Protein AF-B1I7T5-F1 (afdb_monomer)

Structure (mmCIF, N/CA/C/O backbone):
data_AF-B1I7T5-F1
#
_entry.id   AF-B1I7T5-F1
#
loop_
_atom_site.group_PDB
_atom_site.id
_atom_site.type_symbol
_atom_site.label_atom_id
_atom_site.label_alt_id
_atom_site.label_comp_id
_atom_site.label_asym_id
_atom_site.label_entity_id
_atom_site.label_seq_id
_atom_site.pdbx_PDB_ins_code
_atom_site.Cartn_x
_atom_site.Cartn_y
_atom_site.Cartn_z
_atom_site.occupancy
_atom_site.B_iso_or_equiv
_atom_site.auth_seq_id
_atom_site.auth_comp_id
_atom_site.auth_asym_id
_atom_site.auth_atom_id
_atom_site.pdbx_PDB_model_num
ATOM 1 N N . MET A 1 1 ? 8.979 -14.615 -4.104 1.00 55.25 1 MET A N 1
ATOM 2 C CA . MET A 1 1 ? 8.591 -13.296 -4.636 1.00 55.25 1 MET A CA 1
ATOM 3 C C . MET A 1 1 ? 7.537 -12.769 -3.685 1.00 55.25 1 MET A C 1
ATOM 5 O O . MET A 1 1 ? 6.692 -13.559 -3.287 1.00 55.25 1 MET A O 1
ATOM 9 N N . LYS A 1 2 ? 7.673 -11.543 -3.180 1.00 68.31 2 LYS A N 1
ATOM 10 C CA . LYS A 1 2 ? 6.645 -10.965 -2.312 1.00 68.31 2 LYS A CA 1
ATOM 11 C C . LYS A 1 2 ? 5.563 -10.436 -3.238 1.00 68.31 2 LYS A C 1
ATOM 13 O O . LYS A 1 2 ? 5.800 -9.446 -3.921 1.00 68.31 2 LYS A O 1
ATOM 18 N N . ASP A 1 3 ? 4.442 -11.133 -3.314 1.00 80.56 3 ASP A N 1
ATOM 19 C CA . ASP A 1 3 ? 3.360 -10.719 -4.195 1.00 80.56 3 ASP A CA 1
ATOM 20 C C . ASP A 1 3 ? 2.607 -9.554 -3.553 1.00 80.56 3 ASP A C 1
ATOM 22 O O . ASP A 1 3 ? 2.423 -9.490 -2.333 1.00 80.56 3 ASP A O 1
ATOM 26 N N . TYR A 1 4 ? 2.198 -8.600 -4.381 1.00 84.19 4 TYR A N 1
ATOM 27 C CA . TYR A 1 4 ? 1.400 -7.465 -3.952 1.00 84.19 4 TYR A CA 1
ATOM 28 C C . TYR A 1 4 ? 0.328 -7.145 -4.984 1.00 84.19 4 TYR A C 1
ATOM 30 O O . TYR A 1 4 ? 0.486 -7.379 -6.183 1.00 84.19 4 TYR A O 1
ATOM 38 N N . LYS A 1 5 ? -0.768 -6.559 -4.510 1.00 87.75 5 LYS A N 1
ATOM 39 C CA . LYS A 1 5 ? -1.848 -6.048 -5.345 1.00 87.75 5 LYS A CA 1
ATOM 40 C C . LYS A 1 5 ? -2.199 -4.640 -4.900 1.00 87.75 5 LYS A C 1
ATOM 42 O O . LYS A 1 5 ? -2.504 -4.405 -3.735 1.00 87.75 5 LYS A O 1
ATOM 47 N N . ILE A 1 6 ? -2.155 -3.700 -5.836 1.00 86.81 6 ILE A N 1
ATOM 48 C CA . ILE A 1 6 ? -2.465 -2.293 -5.577 1.00 86.81 6 ILE A CA 1
ATOM 49 C C . ILE A 1 6 ? -3.868 -2.005 -6.104 1.00 86.81 6 ILE A C 1
ATOM 51 O O . ILE A 1 6 ? -4.186 -2.317 -7.250 1.00 86.81 6 ILE A O 1
ATOM 55 N N . ASN A 1 7 ? -4.703 -1.398 -5.267 1.00 87.50 7 ASN A N 1
ATOM 56 C CA . ASN A 1 7 ? -6.003 -0.867 -5.646 1.00 87.50 7 ASN A CA 1
ATOM 57 C C . ASN A 1 7 ? -6.001 0.647 -5.402 1.00 87.50 7 ASN A C 1
ATOM 59 O O . ASN A 1 7 ? -6.165 1.098 -4.267 1.00 87.50 7 ASN A O 1
ATOM 63 N N . PHE A 1 8 ? -5.794 1.418 -6.471 1.00 82.69 8 PHE A N 1
ATOM 64 C CA . PHE A 1 8 ? -5.760 2.880 -6.405 1.00 82.69 8 PHE A CA 1
ATOM 65 C C . PHE A 1 8 ? -7.125 3.484 -6.063 1.00 82.69 8 PHE A C 1
ATOM 67 O O . PHE A 1 8 ? -7.169 4.430 -5.283 1.00 82.69 8 PHE A O 1
ATOM 74 N N . ASP A 1 9 ? -8.225 2.899 -6.549 1.00 85.50 9 ASP A N 1
ATOM 75 C CA . ASP A 1 9 ? -9.588 3.388 -6.283 1.00 85.50 9 ASP A CA 1
ATOM 76 C C . ASP A 1 9 ? -9.940 3.324 -4.792 1.00 85.50 9 ASP A C 1
ATOM 78 O O . ASP A 1 9 ? -10.591 4.211 -4.245 1.00 85.50 9 ASP A O 1
ATOM 82 N N . LEU A 1 10 ? -9.491 2.264 -4.114 1.00 85.56 10 LEU A N 1
ATOM 83 C CA . LEU A 1 10 ? -9.685 2.081 -2.674 1.00 85.56 10 LEU A CA 1
ATOM 84 C C . LEU A 1 10 ? -8.548 2.669 -1.835 1.00 85.56 10 LEU A C 1
ATOM 86 O O . LEU A 1 10 ? -8.641 2.674 -0.605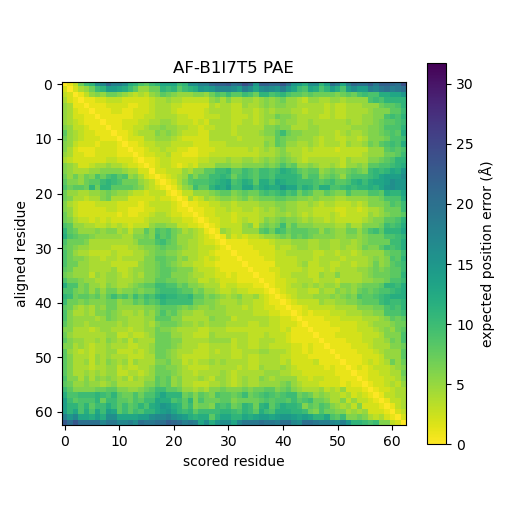 1.00 85.56 10 LEU A O 1
ATOM 90 N N . GLY A 1 11 ? -7.474 3.102 -2.490 1.00 86.69 11 GLY A N 1
ATOM 91 C CA . GLY A 1 11 ? -6.239 3.551 -1.876 1.00 86.69 11 GLY A CA 1
ATOM 92 C C . GLY A 1 11 ? -5.581 2.505 -0.971 1.00 86.69 11 G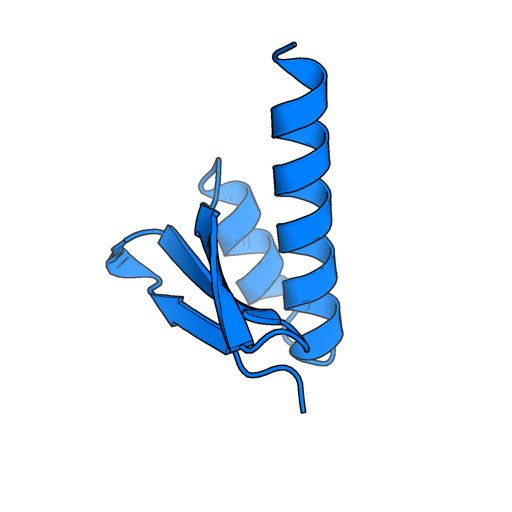LY A C 1
ATOM 93 O O . GLY A 1 11 ? -5.225 2.815 0.167 1.00 86.69 11 GLY A O 1
ATOM 94 N N . LYS A 1 12 ? -5.474 1.252 -1.433 1.00 88.88 12 LYS A N 1
ATOM 95 C CA . LYS A 1 12 ? -4.943 0.130 -0.636 1.00 88.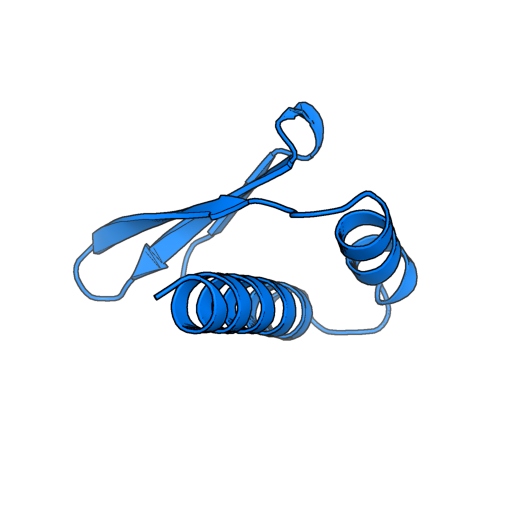88 12 LYS A CA 1
ATOM 96 C C . LYS A 1 12 ? -3.884 -0.674 -1.374 1.00 88.88 12 LYS A C 1
ATOM 98 O O . LYS A 1 12 ? -3.947 -0.830 -2.591 1.00 88.88 12 LYS A O 1
ATOM 103 N N . ILE A 1 13 ? -2.975 -1.257 -0.600 1.00 89.06 13 ILE A N 1
ATOM 104 C CA . ILE A 1 13 ? -2.015 -2.265 -1.049 1.00 89.06 13 ILE A CA 1
ATOM 105 C C . ILE A 1 13 ? -2.255 -3.540 -0.241 1.00 89.06 13 ILE A C 1
ATOM 107 O O . ILE A 1 13 ? -2.179 -3.531 0.985 1.00 89.06 13 ILE A O 1
ATOM 111 N N . GLU A 1 14 ? -2.534 -4.637 -0.930 1.00 89.94 14 GLU A N 1
ATOM 112 C CA . GLU A 1 14 ? -2.552 -5.984 -0.365 1.00 89.94 14 GLU A CA 1
ATOM 113 C C . GLU A 1 14 ? -1.168 -6.596 -0.569 1.00 89.94 14 GLU A C 1
ATOM 115 O O . GLU A 1 14 ? -0.647 -6.603 -1.683 1.00 89.94 14 GLU A O 1
ATOM 120 N N . TYR A 1 15 ? -0.561 -7.077 0.505 1.00 86.88 15 TYR A N 1
ATOM 121 C CA . TYR A 1 15 ? 0.801 -7.589 0.528 1.00 86.88 15 TYR A CA 1
ATOM 122 C C . TYR A 1 15 ? 0.809 -9.001 1.110 1.00 86.88 15 TYR A C 1
ATOM 124 O O . TYR A 1 15 ? 0.266 -9.228 2.193 1.00 86.88 15 TYR A O 1
ATOM 132 N N . PHE A 1 16 ? 1.439 -9.934 0.400 1.00 84.56 16 PHE A N 1
ATOM 133 C CA . PHE A 1 16 ? 1.537 -11.336 0.791 1.00 84.56 16 PHE A CA 1
ATOM 134 C C . PHE A 1 16 ? 2.938 -11.599 1.343 1.00 84.56 16 PHE A C 1
ATOM 136 O O . PHE A 1 16 ? 3.946 -11.451 0.643 1.00 84.56 16 PHE A O 1
ATOM 143 N N . ASP A 1 17 ? 3.012 -11.947 2.626 1.00 79.50 17 ASP A N 1
ATOM 144 C CA . ASP A 1 17 ? 4.284 -12.248 3.277 1.00 79.50 17 ASP A CA 1
ATOM 145 C C . ASP A 1 17 ? 4.712 -13.715 3.090 1.00 79.50 17 ASP A C 1
ATOM 147 O O . ASP A 1 17 ? 4.009 -14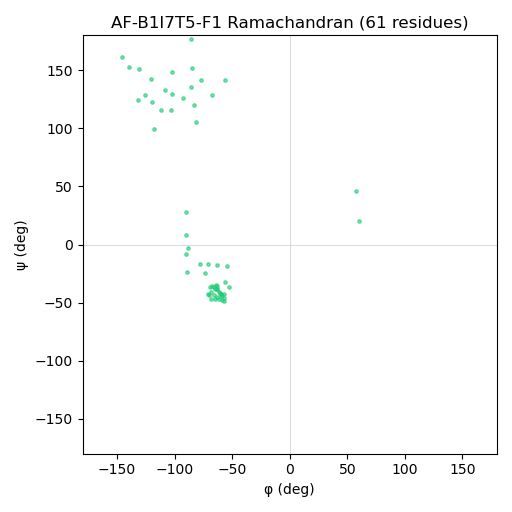.540 2.505 1.00 79.50 17 ASP A O 1
ATOM 151 N N . ASN A 1 18 ? 5.898 -14.053 3.600 1.00 76.00 18 ASN A N 1
ATOM 152 C CA . ASN A 1 18 ? 6.457 -15.403 3.489 1.00 76.00 18 ASN A CA 1
ATOM 153 C C . ASN A 1 18 ? 5.618 -16.472 4.215 1.00 76.00 18 ASN A C 1
ATOM 155 O O . ASN A 1 18 ? 5.778 -17.656 3.929 1.00 76.00 18 ASN A O 1
ATOM 159 N N . ASN A 1 19 ? 4.730 -16.072 5.131 1.00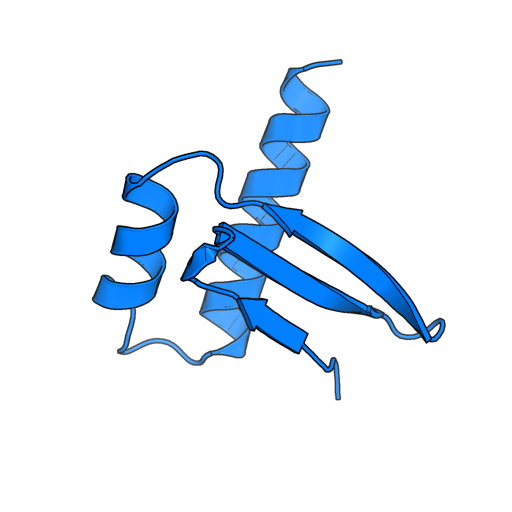 81.06 19 ASN A N 1
ATOM 160 C CA . ASN A 1 19 ? 3.807 -16.967 5.826 1.00 81.06 19 ASN A CA 1
ATOM 161 C C . ASN A 1 19 ? 2.478 -17.119 5.063 1.00 81.06 19 ASN A C 1
ATOM 163 O O . ASN A 1 19 ? 1.544 -17.722 5.588 1.00 81.06 19 ASN A O 1
ATOM 167 N N . CYS A 1 20 ? 2.388 -16.583 3.837 1.00 73.94 20 CYS A N 1
ATOM 168 C CA . CYS A 1 20 ? 1.180 -16.536 3.011 1.00 73.94 20 CYS A CA 1
ATOM 169 C C . CYS A 1 20 ? 0.016 -15.768 3.664 1.00 73.94 20 CYS A C 1
ATOM 171 O O . CYS A 1 20 ? -1.140 -15.950 3.276 1.00 73.94 20 CYS A O 1
ATOM 173 N N . LEU A 1 21 ? 0.300 -14.907 4.648 1.00 81.81 21 LEU A N 1
ATOM 174 C CA . LEU A 1 21 ? -0.709 -14.062 5.277 1.00 81.81 21 LEU A CA 1
ATOM 175 C C . LEU A 1 21 ? -0.883 -12.775 4.465 1.00 81.81 21 LEU A C 1
ATOM 177 O O . LEU A 1 21 ? 0.091 -12.140 4.056 1.00 81.81 21 LEU A O 1
ATOM 181 N N . ILE A 1 22 ? -2.143 -12.390 4.249 1.00 87.88 22 ILE A N 1
ATOM 182 C CA . ILE A 1 22 ? -2.501 -11.144 3.565 1.00 87.88 22 ILE A CA 1
ATOM 183 C C . ILE A 1 22 ? -2.454 -10.001 4.575 1.00 87.88 22 ILE A C 1
ATOM 185 O O . ILE A 1 22 ? -3.207 -9.992 5.549 1.00 87.88 22 ILE A O 1
ATOM 189 N N . GLN A 1 23 ? -1.601 -9.014 4.318 1.00 86.44 23 GLN A N 1
ATOM 190 C CA . GLN A 1 23 ? -1.537 -7.759 5.062 1.00 86.44 23 GLN A CA 1
ATOM 191 C C . GLN A 1 23 ? -2.077 -6.626 4.184 1.00 86.44 23 GLN A C 1
ATOM 193 O O . GLN A 1 23 ? -1.709 -6.515 3.017 1.00 86.44 23 GLN A O 1
ATOM 198 N N . VAL A 1 24 ? -2.959 -5.788 4.734 1.00 87.75 24 VAL A N 1
ATOM 199 C CA . VAL A 1 24 ? -3.600 -4.693 3.989 1.00 87.75 24 VAL A CA 1
ATOM 200 C C . VAL A 1 24 ? -3.096 -3.353 4.506 1.00 87.75 24 VAL A C 1
ATOM 202 O O . VAL A 1 24 ? -3.384 -2.974 5.638 1.00 87.75 24 VAL A O 1
ATOM 205 N N . TYR A 1 25 ? -2.411 -2.619 3.638 1.00 87.50 25 TYR A N 1
ATOM 206 C CA . TYR A 1 25 ? -1.911 -1.269 3.871 1.00 87.50 25 TYR A CA 1
ATOM 207 C C . TYR A 1 25 ? -2.812 -0.251 3.172 1.00 87.50 25 TYR A C 1
ATOM 209 O O . TYR A 1 25 ? -3.397 -0.545 2.126 1.00 87.50 25 TYR A O 1
ATOM 217 N N . LYS A 1 26 ? -2.945 0.951 3.735 1.00 87.56 26 LYS A N 1
ATOM 218 C CA . LYS A 1 26 ? -3.751 2.037 3.155 1.00 87.56 26 LYS A CA 1
ATOM 219 C C . LYS A 1 26 ? -2.878 3.252 2.880 1.00 87.56 26 LYS A C 1
ATOM 221 O O . LYS A 1 26 ? -2.031 3.587 3.703 1.00 87.56 26 LYS A O 1
ATOM 226 N N . PHE A 1 27 ? -3.138 3.947 1.778 1.00 84.19 27 PHE A N 1
ATOM 227 C CA . PHE A 1 27 ? -2.640 5.308 1.604 1.00 84.19 27 PHE A CA 1
ATOM 228 C C . PHE A 1 27 ? -3.354 6.204 2.608 1.00 84.19 27 PHE A C 1
ATOM 230 O O . PHE A 1 27 ? -4.579 6.161 2.743 1.00 84.19 27 PHE A O 1
ATOM 237 N N . ILE A 1 28 ? -2.581 6.976 3.358 1.00 79.19 28 ILE A N 1
ATOM 238 C CA . ILE A 1 28 ? -3.104 7.795 4.451 1.00 79.19 28 ILE A CA 1
ATOM 239 C C . ILE A 1 28 ? -3.501 9.171 3.912 1.00 79.19 28 ILE A C 1
ATOM 241 O O . ILE A 1 28 ? -4.373 9.836 4.470 1.00 79.19 28 ILE A O 1
ATOM 245 N N . SER A 1 29 ? -2.907 9.576 2.791 1.00 81.12 29 SER A N 1
ATOM 246 C CA . SER A 1 29 ? -3.141 10.856 2.147 1.00 81.12 29 SER A CA 1
ATOM 247 C C . SER A 1 29 ? -3.063 10.769 0.621 1.00 81.12 29 SER A C 1
ATOM 249 O O . SER A 1 29 ? -2.456 9.865 0.049 1.00 81.12 29 SER A O 1
ATOM 251 N N . PHE A 1 30 ? -3.633 11.775 -0.049 1.00 80.75 30 PHE 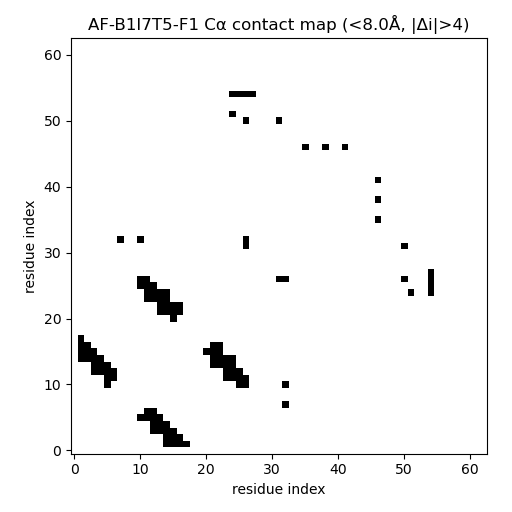A N 1
ATOM 252 C CA . PHE A 1 30 ? -3.421 12.010 -1.483 1.00 80.75 30 PHE A CA 1
ATOM 253 C C . PHE A 1 30 ? -1.931 12.157 -1.826 1.00 80.75 30 PHE A C 1
ATOM 255 O O . PHE A 1 30 ? -1.488 11.736 -2.890 1.00 80.75 30 PHE A O 1
ATOM 262 N N . TYR A 1 31 ? -1.148 12.705 -0.896 1.00 83.94 31 TYR A N 1
ATOM 263 C CA . TYR A 1 31 ? 0.288 12.873 -1.056 1.00 83.94 31 TYR A CA 1
ATOM 264 C C . TYR A 1 31 ? 1.022 11.527 -1.178 1.00 83.94 31 TYR A C 1
ATOM 266 O O . TYR A 1 31 ? 1.894 11.404 -2.031 1.00 83.94 31 TYR A O 1
ATOM 274 N N . ASP A 1 32 ? 0.611 10.496 -0.431 1.00 82.44 32 ASP A N 1
ATOM 275 C CA . ASP A 1 32 ? 1.197 9.148 -0.546 1.00 82.44 32 ASP A CA 1
ATOM 276 C C . ASP A 1 32 ? 0.959 8.538 -1.941 1.00 82.44 32 ASP A C 1
ATOM 278 O O . ASP A 1 32 ? 1.830 7.867 -2.495 1.00 82.44 32 ASP A O 1
ATOM 282 N N . ILE A 1 33 ? -0.206 8.811 -2.542 1.00 82.38 33 ILE A N 1
ATOM 283 C CA . ILE A 1 33 ? -0.530 8.387 -3.913 1.00 82.38 33 ILE A CA 1
ATOM 284 C C . ILE A 1 33 ? 0.336 9.153 -4.917 1.00 82.38 33 ILE A C 1
ATOM 286 O O . ILE A 1 33 ? 0.931 8.549 -5.811 1.00 82.38 33 ILE A O 1
ATOM 290 N N . CYS A 1 34 ? 0.434 10.476 -4.766 1.00 83.94 34 CYS A N 1
ATOM 291 C CA . CYS A 1 34 ? 1.292 11.308 -5.605 1.00 83.94 34 CYS A CA 1
ATOM 292 C C . CYS A 1 34 ? 2.747 10.849 -5.558 1.00 83.94 34 CYS A C 1
ATOM 294 O O . CYS A 1 34 ? 3.363 10.725 -6.610 1.00 83.94 34 CYS A O 1
ATOM 296 N N . GLU A 1 35 ? 3.297 10.565 -4.378 1.00 83.56 35 GLU A N 1
ATOM 297 C CA . GLU A 1 35 ? 4.672 10.082 -4.251 1.00 83.56 35 GLU A CA 1
ATOM 298 C C . GLU A 1 35 ? 4.905 8.785 -5.027 1.00 83.56 35 GLU A C 1
ATOM 300 O O . GLU A 1 35 ? 5.902 8.696 -5.741 1.00 83.56 35 GLU A O 1
ATOM 305 N N . MET A 1 36 ? 3.984 7.814 -4.968 1.00 82.56 36 MET A N 1
ATOM 306 C CA . MET A 1 36 ? 4.108 6.593 -5.776 1.00 82.56 36 MET A CA 1
ATOM 307 C C . MET A 1 36 ? 4.113 6.887 -7.280 1.00 82.56 36 MET A C 1
ATOM 309 O O . MET A 1 36 ? 4.887 6.282 -8.016 1.00 82.56 36 MET A O 1
ATOM 313 N N . VAL A 1 37 ? 3.267 7.814 -7.740 1.00 82.44 37 VAL A N 1
ATOM 314 C CA . VAL A 1 37 ? 3.183 8.194 -9.160 1.00 82.44 37 VAL A CA 1
ATOM 315 C C . VAL A 1 37 ? 4.433 8.960 -9.609 1.00 82.44 37 VAL A C 1
ATOM 317 O O . VAL A 1 37 ? 4.971 8.695 -10.683 1.00 82.44 37 VAL A O 1
ATOM 320 N N . PHE A 1 38 ? 4.925 9.898 -8.798 1.00 84.00 38 PHE A N 1
ATOM 3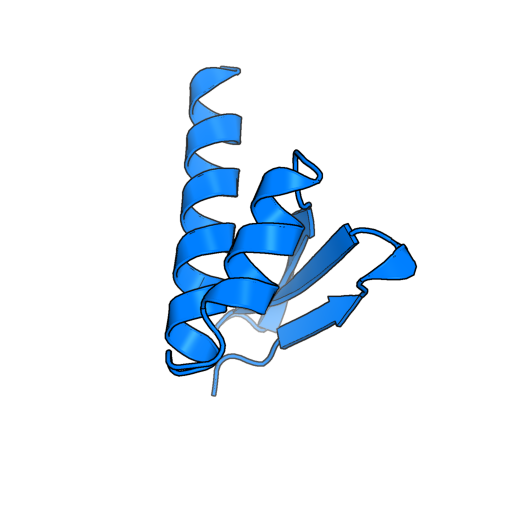21 C CA . PHE A 1 38 ? 6.094 10.719 -9.128 1.00 84.00 38 PHE A CA 1
ATOM 322 C C . PHE A 1 38 ? 7.413 9.953 -9.033 1.00 84.00 38 PHE A C 1
ATOM 324 O O . PHE A 1 38 ? 8.378 10.294 -9.719 1.00 84.00 38 PHE A O 1
ATOM 331 N N . ALA A 1 39 ? 7.458 8.889 -8.239 1.00 84.56 39 ALA A N 1
ATOM 332 C CA . ALA A 1 39 ? 8.629 8.043 -8.103 1.00 84.56 39 ALA A CA 1
ATOM 333 C C . ALA A 1 39 ? 8.654 6.875 -9.112 1.00 84.56 39 ALA A C 1
ATOM 335 O O . ALA A 1 39 ? 9.305 5.865 -8.878 1.00 84.56 39 ALA A O 1
ATOM 336 N N . PHE A 1 40 ? 8.031 7.043 -10.287 1.00 77.81 40 PHE A N 1
ATOM 337 C CA . PHE A 1 40 ? 8.019 6.064 -11.392 1.00 77.81 40 PHE A CA 1
ATOM 338 C C . PHE A 1 40 ? 9.410 5.599 -11.865 1.00 77.81 40 PHE A C 1
ATOM 340 O O . PHE A 1 40 ? 9.523 4.600 -12.570 1.00 77.81 40 PHE A O 1
ATOM 347 N N . HIS A 1 41 ? 10.460 6.351 -11.530 1.00 85.56 41 HIS A N 1
ATOM 348 C CA . HIS A 1 41 ? 11.849 6.018 -11.830 1.00 85.56 41 HIS A CA 1
ATOM 349 C C . HIS A 1 41 ? 12.427 4.953 -10.885 1.00 85.56 41 HIS A C 1
ATOM 351 O O . HIS A 1 41 ? 13.465 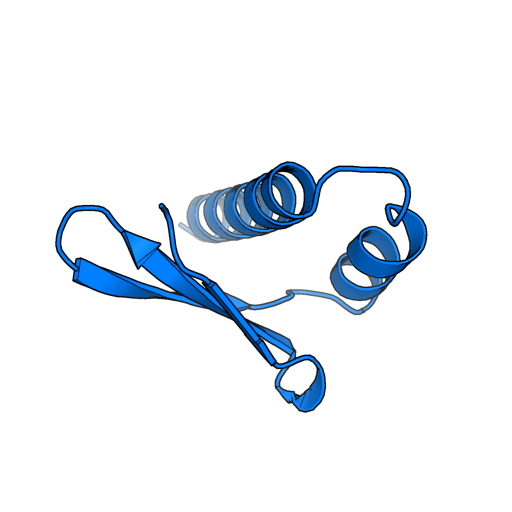4.372 -11.198 1.00 85.56 41 HIS A O 1
ATOM 357 N N . LEU A 1 42 ? 11.784 4.707 -9.740 1.00 84.94 42 LEU A N 1
ATOM 358 C CA . LEU A 1 42 ? 12.185 3.676 -8.793 1.00 84.94 42 LEU A CA 1
ATOM 359 C C . LEU A 1 42 ? 11.596 2.312 -9.176 1.00 84.94 42 LEU A C 1
ATOM 361 O O . LEU A 1 42 ? 10.506 2.235 -9.753 1.00 84.94 42 LEU A O 1
ATOM 365 N N . PRO A 1 43 ? 12.274 1.214 -8.801 1.00 86.31 43 PRO A N 1
ATOM 366 C CA . PRO A 1 43 ? 11.696 -0.115 -8.882 1.00 86.31 43 PRO A CA 1
ATOM 367 C C . PRO A 1 43 ? 10.379 -0.197 -8.087 1.00 86.31 43 PRO A C 1
ATOM 369 O O . PRO A 1 43 ? 10.301 0.333 -6.973 1.00 86.31 43 PRO A O 1
ATOM 372 N N . PRO A 1 44 ? 9.362 -0.923 -8.589 1.00 79.38 44 PRO A N 1
AT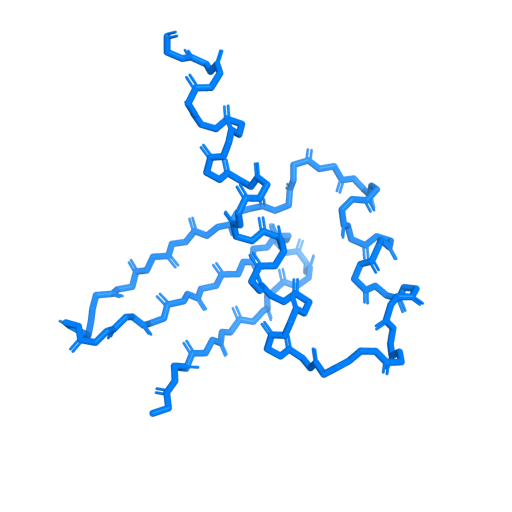OM 373 C CA . PRO A 1 44 ? 8.087 -1.099 -7.889 1.00 79.38 44 PRO A CA 1
ATOM 374 C C . PRO A 1 44 ? 8.227 -1.603 -6.444 1.00 79.38 44 PRO A C 1
ATOM 376 O O . PRO A 1 44 ? 7.506 -1.155 -5.554 1.00 79.38 44 PRO A O 1
ATOM 379 N N . ASP A 1 45 ? 9.194 -2.487 -6.192 1.00 82.94 45 ASP A N 1
ATOM 380 C CA . ASP A 1 45 ? 9.440 -3.053 -4.863 1.00 82.94 45 ASP A CA 1
ATOM 381 C C . ASP A 1 45 ? 9.914 -1.996 -3.850 1.00 82.94 45 ASP A C 1
ATOM 383 O O . ASP A 1 45 ? 9.520 -2.037 -2.679 1.00 82.94 45 ASP A O 1
ATOM 387 N N . GLU A 1 46 ? 10.719 -1.020 -4.284 1.00 85.69 46 GLU A N 1
ATOM 388 C CA . GLU A 1 46 ? 11.178 0.079 -3.426 1.00 85.69 46 GLU A CA 1
ATOM 389 C C . GLU A 1 46 ? 10.033 1.040 -3.095 1.00 85.69 46 GLU A C 1
ATOM 391 O O . GLU A 1 46 ? 9.859 1.423 -1.935 1.00 85.69 46 GLU A O 1
ATOM 396 N N . LEU A 1 47 ? 9.198 1.365 -4.088 1.00 84.75 47 LEU A N 1
ATOM 397 C CA . LEU A 1 47 ? 8.010 2.204 -3.902 1.00 84.75 47 LEU A CA 1
ATOM 398 C C . LEU A 1 47 ? 7.070 1.621 -2.851 1.00 84.75 47 LEU A C 1
ATOM 400 O O . LEU A 1 47 ? 6.643 2.309 -1.923 1.00 84.75 47 LEU A O 1
ATOM 404 N N . ILE A 1 48 ? 6.776 0.331 -2.977 1.00 82.19 48 ILE A N 1
ATOM 405 C CA . ILE A 1 48 ? 5.852 -0.364 -2.084 1.00 82.19 48 ILE A CA 1
ATOM 406 C C . ILE A 1 48 ? 6.441 -0.493 -0.687 1.00 82.19 48 ILE A C 1
ATOM 408 O O . ILE A 1 48 ? 5.734 -0.270 0.296 1.00 82.19 48 ILE A O 1
ATOM 412 N N . THR A 1 49 ? 7.738 -0.788 -0.580 1.00 84.25 49 THR A N 1
ATOM 413 C CA . THR A 1 49 ? 8.420 -0.868 0.716 1.00 84.25 49 THR A CA 1
ATOM 414 C C . THR A 1 49 ? 8.351 0.463 1.463 1.00 84.25 49 THR A C 1
ATOM 416 O O . THR A 1 49 ? 8.044 0.472 2.656 1.00 84.25 49 THR A O 1
ATOM 419 N N . ASN A 1 50 ? 8.551 1.586 0.768 1.00 84.50 50 ASN A N 1
ATOM 420 C CA . ASN A 1 50 ? 8.467 2.918 1.369 1.00 84.50 50 ASN A CA 1
ATOM 421 C C . ASN A 1 50 ? 7.062 3.232 1.897 1.00 84.50 50 ASN A C 1
ATOM 423 O O . ASN A 1 50 ? 6.924 3.708 3.026 1.00 84.50 50 ASN A O 1
ATOM 427 N N . VAL A 1 51 ? 6.016 2.929 1.123 1.00 82.25 51 VAL A N 1
ATOM 428 C CA . VAL A 1 51 ? 4.626 3.143 1.559 1.00 82.25 51 VAL A CA 1
ATOM 429 C C . VAL A 1 51 ? 4.278 2.260 2.755 1.00 82.25 51 VAL A C 1
ATOM 431 O O . VAL A 1 51 ? 3.740 2.753 3.746 1.00 82.25 51 VAL A O 1
ATOM 434 N N . ILE A 1 52 ? 4.616 0.969 2.696 1.00 83.94 52 ILE A N 1
ATOM 435 C CA . ILE A 1 52 ? 4.391 0.022 3.797 1.00 83.94 52 ILE A CA 1
ATOM 436 C C . ILE A 1 52 ? 5.087 0.505 5.074 1.00 83.94 52 ILE A C 1
ATOM 438 O O . ILE A 1 52 ? 4.514 0.449 6.161 1.00 83.94 52 ILE A O 1
ATOM 442 N N . PHE A 1 53 ? 6.320 0.997 4.957 1.00 84.38 53 PHE A N 1
ATOM 443 C CA . PHE A 1 53 ? 7.074 1.499 6.098 1.00 84.38 53 PHE A CA 1
ATOM 444 C C . PHE A 1 53 ? 6.436 2.755 6.708 1.00 84.38 53 PHE A C 1
ATOM 446 O O . PHE A 1 53 ? 6.287 2.831 7.929 1.00 84.38 53 PHE A O 1
ATOM 453 N N . LYS A 1 54 ? 5.990 3.708 5.878 1.00 84.31 54 LYS A N 1
ATOM 454 C CA . LYS A 1 54 ? 5.254 4.899 6.337 1.00 84.31 54 LYS A CA 1
ATOM 455 C C . LYS A 1 54 ? 3.948 4.542 7.046 1.00 84.31 54 LYS A C 1
ATOM 457 O O . LYS A 1 54 ? 3.636 5.134 8.078 1.00 84.31 54 LYS A O 1
ATOM 462 N N . GLU A 1 55 ? 3.197 3.575 6.523 1.00 82.56 55 GLU A N 1
ATOM 463 C CA . GLU A 1 55 ? 1.958 3.098 7.145 1.00 82.56 55 GLU A CA 1
ATOM 464 C C . GLU A 1 55 ? 2.233 2.505 8.534 1.00 82.56 55 GLU A C 1
ATOM 466 O O . GLU A 1 55 ? 1.614 2.929 9.512 1.00 82.56 55 GLU A O 1
ATOM 471 N N . LYS A 1 56 ? 3.254 1.646 8.652 1.00 82.19 56 LYS A N 1
ATOM 472 C CA . LYS A 1 56 ? 3.676 1.074 9.940 1.00 82.19 56 LYS A CA 1
ATOM 473 C C . LYS A 1 56 ? 4.101 2.138 10.947 1.00 82.19 56 LYS A C 1
ATOM 475 O O . LYS A 1 56 ? 3.678 2.068 12.099 1.00 82.19 56 LYS A O 1
ATOM 480 N N . ILE A 1 57 ? 4.890 3.134 10.533 1.00 80.19 57 ILE A N 1
ATOM 481 C CA . ILE A 1 57 ? 5.272 4.258 11.407 1.00 80.19 57 ILE A CA 1
ATOM 482 C C . ILE A 1 57 ? 4.029 4.993 11.906 1.00 80.19 57 ILE A C 1
ATOM 484 O O . ILE A 1 57 ? 3.900 5.243 13.102 1.00 80.19 57 ILE A O 1
ATOM 488 N N . ASN A 1 58 ? 3.092 5.313 11.014 1.00 73.31 58 ASN A N 1
ATOM 489 C CA . ASN A 1 58 ? 1.863 6.002 11.397 1.00 73.31 58 ASN A CA 1
ATOM 490 C C . ASN A 1 58 ? 0.992 5.165 12.341 1.00 73.31 58 ASN A C 1
ATOM 492 O O . ASN A 1 58 ? 0.364 5.726 13.239 1.00 73.31 58 ASN A O 1
ATOM 496 N N . SER A 1 59 ? 0.966 3.840 12.179 1.00 65.94 59 SER A N 1
ATOM 497 C CA . SER A 1 59 ? 0.322 2.945 13.142 1.00 65.94 59 SER A CA 1
ATOM 498 C C . SER A 1 59 ? 1.017 2.974 14.505 1.00 65.94 59 SER A C 1
ATOM 500 O O . SER A 1 59 ? 0.326 2.934 15.516 1.00 65.94 59 SER A O 1
ATOM 502 N N . MET A 1 60 ? 2.351 3.056 14.557 1.00 71.94 60 MET A N 1
ATOM 503 C CA . MET A 1 60 ? 3.101 3.138 15.818 1.00 71.94 60 MET A CA 1
ATOM 504 C C . MET A 1 60 ? 2.901 4.476 16.538 1.00 71.94 60 MET A C 1
ATOM 506 O O . MET A 1 60 ? 2.823 4.494 17.759 1.00 71.94 60 MET A O 1
ATOM 510 N N . LEU A 1 61 ? 2.799 5.587 15.801 1.00 71.38 61 LEU A N 1
ATOM 511 C CA . LEU A 1 61 ? 2.592 6.928 16.368 1.00 71.38 61 LEU A CA 1
ATOM 512 C C . LEU A 1 61 ? 1.187 7.147 16.948 1.00 71.38 61 LEU A C 1
ATOM 514 O O . LEU A 1 61 ? 0.972 8.111 17.677 1.00 71.38 61 LEU A O 1
ATOM 518 N N . LYS A 1 62 ? 0.217 6.298 16.595 1.00 61.31 62 LYS A N 1
ATOM 519 C CA . LYS A 1 62 ? -1.152 6.349 17.132 1.00 61.31 62 LYS A CA 1
ATOM 520 C C . LYS A 1 62 ? -1.333 5.543 18.427 1.00 61.31 62 LYS A C 1
ATOM 522 O O . LYS A 1 62 ? -2.442 5.551 18.958 1.00 61.31 62 LYS A O 1
ATOM 527 N N . CYS A 1 63 ? -0.290 4.855 18.894 1.00 48.34 63 CYS A N 1
ATOM 528 C CA . CYS A 1 63 ? -0.284 4.067 20.128 1.00 48.34 63 CYS A CA 1
ATOM 529 C C . CYS A 1 63 ? 0.209 4.875 21.330 1.00 48.34 63 CYS A C 1
ATOM 531 O O . CYS A 1 63 ? 1.161 5.668 21.163 1.00 48.34 63 CYS A O 1
#

pLDDT: mean 81.35, std 7.69, range [48.34, 89.94]

Solvent-accessible surface area (backbone atoms only — not comparable to full-atom values): 3828 Å² total; per-residue (Å²): 131,78,51,70,47,79,39,76,92,78,36,33,38,41,36,37,47,97,84,72,48,81,43,80,45,59,58,90,45,73,64,55,53,48,50,55,62,73,46,65,88,52,58,70,69,58,52,52,50,54,52,53,49,52,42,51,50,55,58,57,71,75,104

Foldseek 3Di:
DWDWDADVVQQWIWTQDPVRDTDIFGDPDPVLVVVLVVVPVDDPVVSVVVRVVVRVVVVVVVD

Secondary structure (DSSP, 8-state):
---EEEETTTTEEEEE-TT--EEEEE--SHHHHHHHHHTTTS-HHHHHHHHHHHHHHHHHHT-

Organism: Streptococcus pneumoniae (strain Hungary19A-6) (NCBI:txid487214)

Radius of gyration: 11.66 Å; Cα contacts (8 Å, |Δi|>4): 56; chains: 1; bounding box: 22×30×32 Å

Mean predicted aligned error: 5.51 Å

Nearest PDB structures (foldseek):
  7x8c-assembly1_C  TM=5.455E-01  e=1.899E+00  Methanolobus vulcani
  2va8-assembly1_A  TM=5.099E-01  e=3.013E+00  Saccharolobus solfataricus

Sequence (63 aa):
MKDYKINFDLGKIEYFDNNCLIQVYKFISFYDICEMVFAFHLPPDELITNVIFKEKINSMLKC